Protein AF-X0ZCV3-F1 (afdb_monomer)

Mean predicted aligned error: 3.83 Å

InterPro domains:
  IPR005322 Peptidase C69 [PF03577] (9-162)
  IPR005322 Peptidase C69 [PTHR12994] (32-162)

Sequence (163 aa):
MFRRSAPSQNFSPDFQRGVKGAKPYPLWIKPDKKLSLQDVMAIMRDHYEGTEFDMTKGLDAGPFRSPNRWRNLTWEVEGVKYSWERPISTQQTAFSFISQSRSWLPNAIGGVYWYGWDDTYTTCYVPLYCCINDLPKSFTVGDLQKFSWDSAWWVFNFVANIA

Solvent-accessible surface area (backbone atoms only — not comparable to full-atom values): 9991 Å² total; per-residue (Å²): 104,65,55,79,45,21,57,92,70,66,72,72,65,42,41,87,70,64,43,89,88,49,65,76,80,71,97,73,82,76,51,78,55,90,78,53,72,66,54,54,56,51,49,46,35,30,38,48,73,94,49,98,70,21,29,48,48,65,79,82,9,48,98,80,35,41,57,70,78,67,89,75,56,56,51,74,58,97,90,45,79,48,66,68,82,85,52,70,30,42,85,83,33,72,56,48,73,47,83,42,77,39,84,93,44,60,78,73,69,17,33,32,36,32,39,21,40,23,28,49,68,72,39,65,70,43,79,43,54,71,66,60,94,71,75,61,69,33,78,76,42,81,50,98,91,48,89,44,88,67,9,46,53,45,50,40,45,54,54,53,74,76,106

Organism: NCBI:txid412755

Nearest PDB structures (foldseek):
  5img-assembly1_C  TM=8.797E-01  e=1.462E-03  Companilactobacillus farciminis KCTC 3681 = DSM 20184

Radius of gyration: 19.12 Å; Cα contacts (8 Å, |Δi|>4): 217; chains: 1; bounding box: 48×33×60 Å

pLDDT: mean 94.32, std 3.38, range [78.62, 98.19]

Secondary structure (DSSP, 8-state):
-HHHH-GGG---GGGTTT-TTPPPPPS----SSPPPHHHHHHHHT-S-TTSTT-TTSSGGGTTTT-----S--EEEETTEEEE----SS-TT--EEEEEEE-TTS-HHHHEEEEEEES-TTT---EEEETT-SS--GGGT---TTS--TT-HHHHHHHHHHH-

Structure (mmCIF, N/CA/C/O backbone):
data_AF-X0ZCV3-F1
#
_entry.id   AF-X0ZCV3-F1
#
loop_
_atom_site.group_PDB
_atom_site.id
_atom_site.type_symbol
_atom_site.label_atom_id
_atom_site.label_alt_id
_atom_site.label_comp_id
_atom_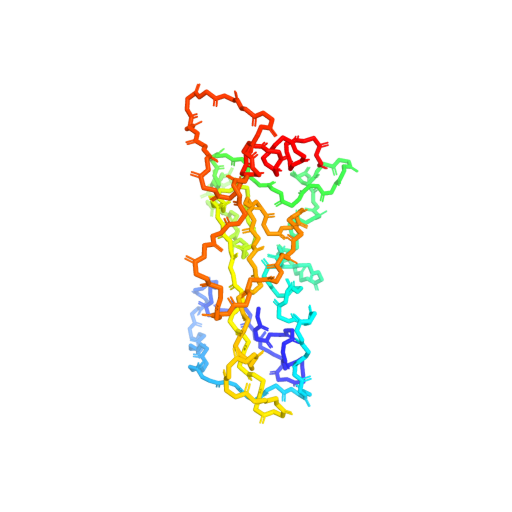site.label_asym_id
_atom_site.label_entity_id
_atom_site.label_seq_id
_atom_site.pdbx_PDB_ins_code
_atom_site.Cartn_x
_atom_site.Cartn_y
_atom_site.Cartn_z
_atom_site.occupancy
_atom_site.B_iso_or_equiv
_atom_site.auth_seq_id
_atom_site.auth_comp_id
_atom_site.auth_asym_id
_atom_site.auth_atom_id
_atom_site.pdbx_PDB_model_num
ATOM 1 N N . MET A 1 1 ? -9.614 -1.416 4.296 1.00 91.06 1 MET A N 1
ATOM 2 C CA . MET A 1 1 ? -10.008 -2.138 3.054 1.00 91.06 1 MET A CA 1
ATOM 3 C C . MET A 1 1 ? -11.522 -2.187 2.837 1.00 91.06 1 MET A C 1
ATOM 5 O O . MET A 1 1 ? -12.007 -1.452 1.990 1.00 91.06 1 MET A O 1
ATOM 9 N N . PHE A 1 2 ? -12.291 -2.977 3.599 1.00 94.69 2 PHE A N 1
ATOM 10 C CA . PHE A 1 2 ? -13.717 -3.220 3.302 1.00 94.69 2 PHE A CA 1
ATOM 11 C C . PHE A 1 2 ? -14.581 -1.959 3.255 1.00 94.69 2 PHE A C 1
ATOM 13 O O . PHE A 1 2 ? -15.284 -1.752 2.273 1.00 94.69 2 PHE A O 1
ATOM 20 N N . ARG A 1 3 ? -14.461 -1.067 4.248 1.00 92.88 3 ARG A N 1
ATOM 21 C CA . ARG A 1 3 ? -15.178 0.222 4.263 1.00 92.88 3 ARG A CA 1
ATOM 22 C C . ARG A 1 3 ? -14.883 1.103 3.044 1.00 92.88 3 ARG A C 1
ATOM 24 O O . ARG A 1 3 ? -15.747 1.868 2.644 1.00 92.88 3 ARG A O 1
ATOM 31 N N . ARG A 1 4 ? -13.688 0.999 2.449 1.00 93.94 4 ARG A N 1
ATOM 32 C CA . ARG A 1 4 ? -13.311 1.760 1.242 1.00 93.94 4 ARG A CA 1
ATOM 33 C C . ARG A 1 4 ? -13.840 1.119 -0.036 1.00 93.94 4 ARG A C 1
ATOM 35 O O . ARG A 1 4 ? -14.161 1.826 -0.982 1.00 93.94 4 ARG A O 1
ATOM 42 N N . SER A 1 5 ? -13.929 -0.208 -0.065 1.00 96.69 5 SER A N 1
ATOM 43 C CA . SER A 1 5 ? -14.426 -0.956 -1.223 1.00 96.69 5 SER A CA 1
ATOM 44 C C . SER A 1 5 ? -15.956 -1.037 -1.273 1.00 96.69 5 SER A C 1
ATOM 46 O O . SER A 1 5 ? -16.528 -1.030 -2.360 1.00 96.69 5 SER A O 1
ATOM 48 N N . ALA A 1 6 ? -16.617 -1.105 -0.117 1.00 97.44 6 ALA A N 1
ATOM 49 C CA . ALA A 1 6 ? -18.070 -1.163 0.016 1.00 97.44 6 ALA A CA 1
ATOM 50 C C . ALA A 1 6 ? -18.585 -0.260 1.158 1.00 97.44 6 ALA A C 1
ATOM 52 O O . ALA A 1 6 ? -19.020 -0.771 2.198 1.00 97.44 6 ALA A O 1
ATOM 53 N N . PRO A 1 7 ? -18.520 1.078 1.005 1.00 95.06 7 PRO A N 1
ATOM 54 C CA . PRO A 1 7 ? -19.053 2.016 1.993 1.00 95.06 7 PRO A CA 1
ATOM 55 C C . PRO A 1 7 ? -20.514 1.750 2.381 1.00 95.06 7 PRO A C 1
ATOM 57 O O . PRO A 1 7 ? -20.861 1.888 3.552 1.00 95.06 7 PRO A O 1
ATOM 60 N N . SER A 1 8 ? -21.356 1.314 1.436 1.00 96.94 8 SER A N 1
ATOM 61 C CA . SER A 1 8 ? -22.786 1.059 1.660 1.00 96.94 8 SER A CA 1
ATOM 62 C C . SER A 1 8 ? -23.070 -0.015 2.718 1.00 96.94 8 SER A C 1
ATOM 64 O O . SER A 1 8 ? -24.134 -0.011 3.336 1.00 96.94 8 SER A O 1
ATOM 66 N N . GLN A 1 9 ? -22.112 -0.916 2.960 1.00 95.81 9 GLN A N 1
ATOM 67 C CA . GLN A 1 9 ? -22.262 -2.038 3.889 1.00 95.81 9 GLN A CA 1
ATOM 68 C C . GLN A 1 9 ? -21.960 -1.667 5.349 1.00 95.81 9 GLN A C 1
ATOM 70 O O . GLN A 1 9 ? -22.211 -2.483 6.230 1.00 95.81 9 GLN A O 1
ATOM 75 N N . ASN A 1 10 ? -21.454 -0.455 5.625 1.00 93.56 10 ASN A N 1
ATOM 76 C CA . ASN A 1 10 ? -21.281 0.095 6.981 1.00 93.56 10 ASN A CA 1
ATOM 77 C C . ASN A 1 10 ? -20.598 -0.861 7.984 1.00 93.56 10 ASN A C 1
ATOM 79 O O . ASN A 1 10 ? -21.053 -1.060 9.108 1.00 93.56 10 ASN A O 1
ATOM 83 N N . PHE A 1 11 ? -19.482 -1.456 7.566 1.00 93.69 11 PHE A N 1
ATOM 84 C CA . PHE A 1 11 ? -18.674 -2.361 8.385 1.00 93.69 11 PHE A CA 1
ATOM 85 C C . PHE A 1 11 ? -18.197 -1.715 9.702 1.00 93.69 11 PHE A C 1
ATOM 87 O O . PHE A 1 11 ? -17.466 -0.721 9.674 1.00 93.69 11 PHE A O 1
ATOM 94 N N . SER A 1 12 ? -18.578 -2.312 10.839 1.00 93.62 12 SER A N 1
ATOM 95 C CA . SER A 1 12 ? -18.184 -1.869 12.187 1.00 93.62 12 SER A CA 1
ATOM 96 C C . SER A 1 12 ? -16.765 -2.331 12.564 1.00 93.62 12 SER A C 1
ATOM 98 O O . SER A 1 12 ? -16.435 -3.489 12.300 1.00 93.62 12 SER A O 1
ATOM 100 N N . PRO A 1 13 ? -15.945 -1.492 13.235 1.00 92.75 13 PRO A N 1
ATOM 101 C CA . PRO A 1 13 ? -14.627 -1.878 13.751 1.00 92.75 13 PRO A CA 1
ATOM 102 C C . PRO A 1 13 ? -14.670 -2.829 14.963 1.00 92.75 13 PRO A C 1
ATOM 104 O O . PRO A 1 13 ? -13.627 -3.357 15.349 1.00 92.75 13 PRO A O 1
ATOM 107 N N . ASP A 1 14 ? -15.846 -3.070 15.547 1.00 94.38 14 ASP A N 1
ATOM 108 C CA . ASP A 1 14 ? -16.040 -3.776 16.824 1.00 94.38 14 ASP A CA 1
ATOM 109 C C . ASP A 1 14 ? -15.319 -5.123 16.925 1.00 94.38 14 ASP A C 1
ATOM 111 O O . ASP A 1 14 ? -14.773 -5.463 17.976 1.00 94.38 14 ASP A O 1
ATOM 115 N N . PHE A 1 15 ? -15.289 -5.889 15.832 1.00 92.38 15 PHE A N 1
ATOM 116 C CA . PHE A 1 15 ? -14.628 -7.191 15.819 1.00 92.38 15 PHE A CA 1
ATOM 117 C C . PHE A 1 15 ? -13.118 -7.078 16.048 1.00 92.38 15 PHE A C 1
ATOM 119 O O . PHE A 1 15 ? -12.570 -7.785 16.889 1.00 92.38 15 PHE A O 1
ATOM 126 N N . GLN A 1 16 ? -12.457 -6.151 15.348 1.00 87.12 16 GLN A N 1
ATOM 127 C CA . GLN A 1 16 ? -11.022 -5.891 15.514 1.00 87.12 16 GLN A CA 1
ATOM 128 C C . GLN A 1 16 ? -10.714 -5.319 16.904 1.00 87.12 16 GLN A C 1
ATOM 130 O O . GLN A 1 16 ? -9.661 -5.590 17.471 1.00 87.12 16 GLN A O 1
ATOM 135 N N . ARG A 1 17 ? -11.659 -4.562 17.470 1.00 88.62 17 ARG A N 1
ATOM 136 C CA . ARG A 1 17 ? -11.574 -3.982 18.816 1.00 88.62 17 ARG A CA 1
ATOM 137 C C . ARG A 1 17 ? -11.856 -4.991 19.935 1.00 88.62 17 ARG A C 1
ATOM 139 O O . ARG A 1 17 ? -11.786 -4.626 21.104 1.00 88.62 17 ARG A O 1
ATOM 146 N N . GLY A 1 18 ? -12.195 -6.239 19.604 1.00 89.75 18 GLY A N 1
ATOM 147 C CA . GLY A 1 18 ? -12.497 -7.275 20.591 1.00 89.75 18 GLY A CA 1
ATOM 148 C C . GLY A 1 18 ? -13.774 -7.011 21.395 1.00 89.75 18 GLY A C 1
ATOM 149 O O . GLY A 1 18 ? -13.903 -7.495 22.519 1.00 89.75 18 GLY A O 1
ATOM 150 N N . VAL A 1 19 ? -14.724 -6.242 20.851 1.00 94.38 19 VAL A N 1
ATOM 151 C CA . VAL A 1 19 ? -15.997 -5.954 21.525 1.00 94.38 19 VAL A CA 1
ATOM 152 C C . VAL A 1 19 ? -16.779 -7.255 21.717 1.00 94.38 19 VAL A C 1
ATOM 154 O O . VAL A 1 19 ? -16.976 -8.043 20.787 1.00 94.38 19 VAL A O 1
ATOM 157 N N . LYS A 1 20 ? -17.247 -7.493 22.947 1.00 95.19 20 LYS A N 1
ATOM 158 C CA . LYS A 1 20 ? -17.969 -8.719 23.302 1.00 95.19 20 LYS A CA 1
ATOM 159 C C . LYS A 1 20 ? -19.228 -8.874 22.442 1.00 95.19 20 LYS A C 1
ATOM 161 O O . LYS A 1 20 ? -20.102 -8.016 22.454 1.00 95.19 20 LYS A O 1
ATOM 166 N N . GLY A 1 21 ? -19.336 -10.005 21.744 1.00 95.38 21 GLY A N 1
ATOM 167 C CA . GLY A 1 21 ? -20.475 -10.320 20.874 1.00 95.38 21 GLY A CA 1
ATOM 168 C C . GLY A 1 21 ? -20.362 -9.781 19.443 1.00 95.38 21 GLY A C 1
ATOM 169 O O . GLY A 1 21 ? -21.266 -10.023 18.643 1.00 95.38 21 GLY A O 1
ATOM 170 N N . ALA A 1 22 ? -19.265 -9.100 19.094 1.00 96.25 22 ALA A N 1
ATOM 171 C CA . ALA A 1 22 ? -19.010 -8.673 17.725 1.00 96.25 22 ALA A CA 1
ATOM 172 C C . ALA A 1 22 ? -18.857 -9.877 16.783 1.00 96.25 22 ALA A C 1
ATOM 174 O O . ALA A 1 22 ? -18.221 -10.881 17.111 1.00 96.25 22 ALA A O 1
ATOM 175 N N . LYS A 1 23 ? -19.442 -9.769 15.588 1.00 94.69 23 LYS A N 1
ATOM 176 C CA . LYS A 1 23 ? -19.337 -10.805 14.555 1.00 94.69 23 LYS A CA 1
ATOM 177 C C . LYS A 1 23 ? -18.045 -10.625 13.756 1.00 94.69 23 LYS A C 1
ATOM 179 O O . LYS A 1 23 ? -17.707 -9.485 13.445 1.00 94.69 23 LYS A O 1
ATOM 184 N N . PRO A 1 24 ? -17.360 -11.717 13.372 1.00 93.88 24 PRO A N 1
ATOM 185 C CA . PRO A 1 24 ? -16.203 -11.636 12.492 1.00 93.88 24 PRO A CA 1
ATOM 186 C C . PRO A 1 24 ? -16.558 -10.985 11.161 1.00 93.88 24 PRO A C 1
ATOM 188 O O . PRO A 1 24 ? -17.679 -11.119 10.661 1.00 93.88 24 PRO A O 1
ATOM 191 N N . TYR A 1 25 ? -15.574 -10.310 10.570 1.00 93.81 25 TYR A N 1
ATOM 192 C CA . TYR A 1 25 ? -15.697 -9.846 9.197 1.00 93.81 25 TYR A CA 1
ATOM 193 C C . TYR A 1 25 ? -15.919 -11.029 8.247 1.00 93.81 25 TYR A C 1
ATOM 195 O O . TYR A 1 25 ? -15.343 -12.102 8.453 1.00 93.81 25 TYR A O 1
ATOM 203 N N . PRO A 1 26 ? -16.735 -10.854 7.193 1.00 94.94 26 PRO A N 1
ATOM 204 C CA . PRO A 1 26 ? -16.869 -11.879 6.173 1.00 94.94 26 PRO A CA 1
ATOM 205 C C . PRO A 1 26 ? -15.534 -12.068 5.450 1.00 94.94 26 PRO A C 1
ATOM 207 O O . PRO A 1 26 ? -14.770 -11.121 5.271 1.00 94.94 26 PRO A O 1
ATOM 210 N N . LEU A 1 27 ? -15.271 -13.286 4.981 1.00 94.56 27 LEU A N 1
ATOM 211 C CA . LEU A 1 27 ? -14.067 -13.563 4.196 1.00 94.56 27 LEU A CA 1
ATOM 212 C C . LEU A 1 27 ? -14.053 -12.774 2.874 1.00 94.56 27 LEU A C 1
ATOM 214 O O . LEU A 1 27 ? -13.005 -12.313 2.432 1.00 94.56 27 LEU A O 1
ATOM 218 N N . TRP A 1 28 ? -15.229 -12.594 2.268 1.00 96.25 28 TRP A N 1
ATOM 219 C CA . TRP A 1 28 ? -15.406 -11.922 0.985 1.00 96.25 28 TRP A CA 1
ATOM 220 C C . TRP A 1 28 ? -16.483 -10.852 1.076 1.00 96.25 28 TRP A C 1
ATOM 222 O O . TRP A 1 28 ? -17.496 -11.027 1.754 1.00 96.25 28 TRP A O 1
ATOM 232 N N . ILE A 1 29 ? -16.294 -9.777 0.319 1.00 96.75 29 ILE A N 1
ATOM 233 C CA . ILE A 1 29 ? -17.299 -8.735 0.127 1.00 96.75 29 ILE A CA 1
ATOM 234 C C . ILE A 1 29 ? -17.465 -8.455 -1.360 1.00 96.75 29 ILE A C 1
ATOM 236 O O . ILE A 1 29 ? -16.542 -8.651 -2.152 1.00 96.75 29 ILE A O 1
ATOM 240 N N . LYS A 1 30 ? -18.634 -7.938 -1.734 1.00 97.56 30 LYS A N 1
ATOM 241 C CA . LYS A 1 30 ? -18.837 -7.324 -3.044 1.00 97.56 30 LYS A CA 1
ATOM 242 C C . LYS A 1 30 ? -18.603 -5.814 -2.921 1.00 97.56 30 LYS A C 1
ATOM 244 O O . LYS A 1 30 ? -19.325 -5.186 -2.153 1.00 97.56 30 LYS A O 1
ATOM 249 N N . PRO A 1 31 ? -17.629 -5.230 -3.638 1.00 97.94 31 PRO A N 1
ATOM 250 C CA . PRO A 1 31 ? -17.476 -3.781 -3.705 1.00 97.94 31 PRO A CA 1
ATOM 251 C C . PRO A 1 31 ? -18.723 -3.102 -4.282 1.00 97.94 31 PRO A C 1
ATOM 253 O O . PRO A 1 31 ? -19.375 -3.663 -5.166 1.00 97.94 31 PRO A O 1
ATOM 256 N N . ASP A 1 32 ? -19.011 -1.878 -3.840 1.00 98.12 32 ASP A N 1
ATOM 257 C CA . ASP A 1 32 ? -20.162 -1.102 -4.336 1.00 98.12 32 ASP A CA 1
ATOM 258 C C . ASP A 1 32 ? -19.997 -0.732 -5.817 1.00 98.12 32 ASP A C 1
ATOM 260 O O . ASP A 1 32 ? -20.962 -0.643 -6.575 1.00 98.12 32 ASP A O 1
ATOM 264 N N . LYS A 1 33 ? -18.744 -0.548 -6.242 1.00 97.69 33 LYS A N 1
ATOM 265 C CA . LYS A 1 33 ? -18.344 -0.275 -7.623 1.00 97.69 33 LYS A CA 1
ATOM 266 C C . LYS A 1 33 ? -17.097 -1.074 -7.983 1.00 97.69 33 LYS A C 1
ATOM 268 O O . LYS A 1 33 ? -16.343 -1.498 -7.109 1.00 97.69 33 LYS A O 1
ATOM 273 N N . LYS A 1 34 ? -16.851 -1.249 -9.284 1.00 97.38 34 LYS A N 1
ATOM 274 C CA . LYS A 1 34 ? -15.581 -1.814 -9.764 1.00 97.38 34 LYS A CA 1
ATOM 275 C C . LYS A 1 34 ? -14.420 -0.967 -9.235 1.00 97.38 34 LYS A C 1
ATOM 277 O O . LYS A 1 34 ? -14.475 0.258 -9.318 1.00 97.38 34 LYS A O 1
ATOM 282 N N . LEU A 1 35 ? -13.395 -1.631 -8.709 1.00 97.31 35 LEU A N 1
ATOM 283 C CA . LEU A 1 35 ? -12.190 -0.974 -8.215 1.00 97.31 35 LEU A CA 1
ATOM 284 C C . LEU A 1 35 ? -11.238 -0.717 -9.382 1.00 97.31 35 LEU A C 1
ATOM 286 O O . LEU A 1 35 ? -10.941 -1.621 -10.166 1.00 97.31 35 LEU A O 1
ATOM 290 N N . SER A 1 36 ? -10.772 0.520 -9.494 1.00 97.31 36 SER A N 1
ATOM 291 C CA . SER A 1 36 ? -9.659 0.881 -10.364 1.00 97.31 36 SER A CA 1
ATOM 292 C C . SER A 1 36 ? -8.327 0.455 -9.743 1.00 97.31 36 SER A C 1
ATOM 294 O O . SER A 1 36 ? -8.239 0.133 -8.556 1.00 97.31 36 SER A O 1
ATOM 296 N N . LEU A 1 37 ? -7.258 0.494 -10.538 1.00 97.19 37 LEU A N 1
ATOM 297 C CA . LEU A 1 37 ? -5.902 0.296 -10.029 1.00 97.19 37 LEU A CA 1
ATOM 298 C C . LEU A 1 37 ? -5.560 1.329 -8.943 1.00 97.19 37 LEU A C 1
ATOM 300 O O . LEU A 1 37 ? -4.976 0.984 -7.920 1.00 97.19 37 LEU A O 1
ATOM 304 N N . GLN A 1 38 ? -5.966 2.581 -9.152 1.00 97.00 38 GLN A N 1
ATOM 305 C CA . GLN A 1 38 ? -5.744 3.687 -8.228 1.00 97.00 38 GLN A CA 1
ATOM 306 C C . GLN A 1 38 ? -6.477 3.469 -6.902 1.00 97.00 38 GLN A C 1
ATOM 308 O O . GLN A 1 38 ? -5.924 3.787 -5.854 1.00 97.00 38 GLN A O 1
ATOM 313 N N . ASP A 1 39 ? -7.673 2.872 -6.923 1.00 97.31 39 ASP A N 1
ATOM 314 C CA . ASP A 1 39 ? -8.387 2.510 -5.693 1.00 97.31 39 ASP A CA 1
ATOM 315 C C . ASP A 1 39 ? -7.595 1.474 -4.881 1.00 97.31 39 ASP A C 1
ATOM 317 O O . ASP A 1 39 ? -7.462 1.615 -3.666 1.00 97.31 39 ASP A O 1
ATOM 321 N N . VAL A 1 40 ? -7.022 0.458 -5.540 1.00 97.19 40 VAL A N 1
ATOM 322 C CA . VAL A 1 40 ? -6.183 -0.557 -4.875 1.00 97.19 40 VAL A 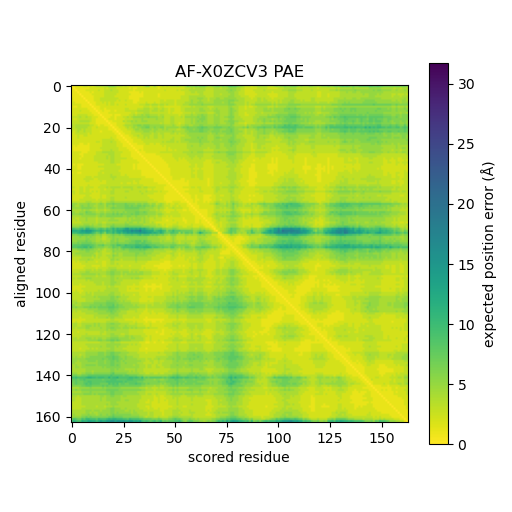CA 1
ATOM 323 C C . VAL A 1 40 ? -4.900 0.073 -4.330 1.00 97.19 40 VAL A C 1
ATOM 325 O O . VAL A 1 40 ? -4.553 -0.158 -3.174 1.00 97.19 40 VAL A O 1
ATOM 328 N N . MET A 1 41 ? -4.233 0.926 -5.115 1.00 97.56 41 MET A N 1
ATOM 329 C CA . MET A 1 41 ? -3.061 1.682 -4.658 1.00 97.56 41 MET A CA 1
ATOM 330 C C . MET A 1 41 ? -3.385 2.552 -3.443 1.00 97.56 41 MET A C 1
ATOM 332 O O . MET A 1 41 ? -2.612 2.563 -2.493 1.00 97.56 41 MET A O 1
ATOM 336 N N . ALA A 1 42 ? -4.524 3.248 -3.441 1.00 96.19 42 ALA A N 1
ATOM 337 C CA . ALA A 1 42 ? -4.949 4.088 -2.327 1.00 96.19 42 ALA A CA 1
ATOM 338 C C . ALA A 1 42 ? -5.286 3.269 -1.074 1.00 96.19 42 ALA A C 1
ATOM 340 O O . ALA A 1 42 ? -5.012 3.713 0.034 1.00 96.19 42 ALA A O 1
ATOM 341 N N . ILE A 1 43 ? -5.843 2.065 -1.232 1.00 96.19 43 ILE A N 1
ATOM 342 C CA . ILE A 1 43 ? -6.072 1.146 -0.112 1.00 96.19 43 ILE A CA 1
ATOM 343 C C . ILE A 1 43 ? -4.748 0.713 0.530 1.00 96.19 43 ILE A C 1
ATOM 345 O O . ILE A 1 43 ? -4.672 0.635 1.752 1.00 96.19 43 ILE A O 1
ATOM 349 N N . MET A 1 44 ? -3.708 0.453 -0.266 1.00 96.44 44 MET A N 1
ATOM 350 C CA . MET A 1 44 ? -2.387 0.097 0.267 1.00 96.44 44 MET A CA 1
ATOM 351 C C . MET A 1 44 ? -1.730 1.242 1.053 1.00 96.44 44 MET A C 1
ATOM 353 O O . MET A 1 44 ? -0.859 0.981 1.869 1.00 96.44 44 MET A O 1
ATOM 357 N N . ARG A 1 45 ? -2.163 2.491 0.837 1.00 95.56 45 ARG A N 1
ATOM 358 C CA . ARG A 1 45 ? -1.647 3.705 1.498 1.00 95.56 45 ARG A CA 1
ATOM 359 C C . ARG A 1 45 ? -2.363 4.078 2.793 1.00 95.56 45 ARG A C 1
ATOM 361 O O . ARG A 1 45 ? -2.079 5.128 3.350 1.00 95.56 45 ARG A O 1
ATOM 368 N N . ASP A 1 46 ? -3.326 3.274 3.222 1.00 95.94 46 ASP A N 1
ATOM 369 C CA . ASP A 1 46 ? -4.286 3.665 4.250 1.00 95.94 46 ASP A CA 1
ATOM 370 C C . ASP A 1 46 ? -3.700 3.609 5.671 1.00 95.94 46 ASP A C 1
ATOM 372 O O . ASP A 1 46 ? -3.083 2.611 6.076 1.00 95.94 46 ASP A O 1
ATOM 376 N N . HIS A 1 47 ? -3.989 4.659 6.438 1.00 96.19 47 HIS A N 1
ATOM 377 C CA . HIS A 1 47 ? -3.753 4.791 7.875 1.00 96.19 47 HIS A CA 1
ATOM 378 C C . HIS A 1 47 ? -5.050 5.110 8.628 1.00 96.19 47 HIS A C 1
ATOM 380 O O . HIS A 1 47 ? -5.067 5.914 9.566 1.00 96.19 47 HIS A O 1
ATOM 386 N N . TYR A 1 48 ? -6.150 4.479 8.208 1.00 95.12 48 TYR A N 1
ATOM 387 C CA . TYR A 1 48 ? -7.484 4.664 8.773 1.00 95.12 48 TYR A CA 1
ATOM 388 C C . TYR A 1 48 ? -8.068 6.075 8.589 1.00 95.12 48 TYR A C 1
ATOM 390 O O . TYR A 1 48 ? -8.930 6.493 9.375 1.00 95.12 48 TYR A O 1
ATOM 398 N N . GLU A 1 49 ? -7.642 6.811 7.558 1.00 94.62 49 GLU A N 1
ATOM 399 C CA . GLU A 1 49 ? -8.095 8.177 7.299 1.00 94.62 49 GLU A CA 1
ATOM 400 C C . GLU A 1 49 ? -9.627 8.263 7.211 1.00 94.62 49 GLU A C 1
ATOM 402 O O . GLU A 1 49 ? -10.300 7.441 6.581 1.00 94.62 49 GLU A O 1
ATOM 407 N N . GLY A 1 50 ? -10.202 9.281 7.857 1.00 91.69 50 GLY A N 1
ATOM 408 C CA . GLY A 1 50 ? -11.657 9.478 7.894 1.00 91.69 50 GLY A CA 1
ATOM 409 C C . GLY A 1 50 ? -12.408 8.570 8.877 1.00 91.69 50 GLY A C 1
ATOM 410 O O . GLY A 1 50 ? -13.640 8.552 8.865 1.00 91.69 50 GLY A O 1
ATOM 411 N N . THR A 1 51 ? -11.702 7.842 9.743 1.00 92.62 51 THR A N 1
ATOM 412 C CA . THR A 1 51 ? -12.294 7.086 10.858 1.00 92.62 51 THR A CA 1
ATOM 413 C C . THR A 1 51 ? -11.909 7.688 12.214 1.00 92.62 51 THR A C 1
ATOM 415 O O . THR A 1 51 ? -11.160 8.660 12.286 1.00 92.62 51 THR A O 1
ATOM 418 N N . GLU A 1 52 ? -12.420 7.118 13.305 1.00 92.00 52 GLU A N 1
ATOM 419 C CA . GLU A 1 52 ? -11.981 7.455 14.668 1.00 92.00 52 GLU A CA 1
ATOM 420 C C . GLU A 1 52 ? -10.535 7.012 14.967 1.00 92.00 52 GLU A C 1
ATOM 422 O O . GLU A 1 52 ? -9.918 7.527 15.893 1.00 92.00 52 GLU A O 1
ATOM 427 N N . PHE A 1 53 ? -9.980 6.102 14.158 1.00 92.31 53 PHE A N 1
ATOM 428 C CA . PHE A 1 53 ? -8.616 5.572 14.285 1.00 92.31 53 PHE A CA 1
ATOM 429 C C . PHE A 1 53 ? -7.613 6.282 13.370 1.00 92.31 53 PHE A C 1
ATOM 431 O O . PHE A 1 53 ? -6.484 5.825 13.220 1.00 92.31 53 PHE A O 1
ATOM 438 N N . ASP A 1 54 ? -8.040 7.366 12.722 1.00 94.88 54 ASP A N 1
ATOM 439 C CA . ASP A 1 54 ? -7.258 8.127 11.754 1.00 94.88 54 ASP A CA 1
ATOM 440 C C . ASP A 1 54 ? -5.926 8.595 12.351 1.00 94.88 54 ASP A C 1
ATOM 442 O O . ASP A 1 54 ? -5.873 9.491 13.199 1.00 94.88 54 ASP A O 1
ATOM 446 N N . MET A 1 55 ? -4.836 7.992 11.880 1.00 94.69 55 MET A N 1
ATOM 447 C CA . MET A 1 55 ? -3.507 8.225 12.440 1.00 94.69 55 MET A CA 1
ATOM 448 C C . MET A 1 55 ? -2.914 9.570 12.011 1.00 94.69 55 MET A C 1
ATOM 450 O O . MET A 1 55 ? -1.917 10.009 12.575 1.00 94.69 55 MET A O 1
ATOM 454 N N . THR A 1 56 ? -3.541 10.284 11.078 1.00 94.75 56 THR A N 1
ATOM 455 C CA . THR A 1 56 ? -3.127 11.647 10.707 1.00 94.75 56 THR A CA 1
ATOM 456 C C . THR A 1 56 ? -3.636 12.703 11.699 1.00 94.75 56 THR A C 1
ATOM 458 O O . THR A 1 56 ? -3.356 13.896 11.554 1.00 94.75 56 THR A O 1
ATOM 461 N N . LYS A 1 57 ? -4.396 12.289 12.723 1.00 94.44 57 LYS A N 1
ATOM 462 C CA . LYS A 1 57 ? -5.002 13.162 13.735 1.00 94.44 57 LYS A CA 1
ATOM 463 C C . LYS A 1 57 ? -4.472 12.878 15.140 1.00 94.44 57 LYS A C 1
ATOM 465 O O . LYS A 1 57 ? -3.890 11.834 15.425 1.00 94.44 57 LYS A O 1
ATOM 470 N N . GLY A 1 58 ? -4.750 13.821 16.040 1.00 90.06 58 GLY A N 1
ATOM 471 C CA . GLY A 1 58 ? -4.402 13.729 17.455 1.00 90.06 58 GLY A CA 1
ATOM 472 C C . GLY A 1 58 ? -3.010 14.265 17.774 1.00 90.06 58 GLY A C 1
ATOM 473 O O . GLY A 1 58 ? -2.292 14.744 16.898 1.00 90.06 58 GLY A O 1
ATOM 474 N N . LEU A 1 59 ? -2.653 14.198 19.058 1.00 88.62 59 LEU A N 1
ATOM 475 C CA . LEU A 1 59 ? -1.402 14.750 19.581 1.00 88.62 59 LEU A CA 1
ATOM 476 C C . LEU A 1 59 ? -0.170 14.099 18.932 1.00 88.62 59 LEU A C 1
ATOM 478 O O . LEU A 1 59 ? 0.732 14.8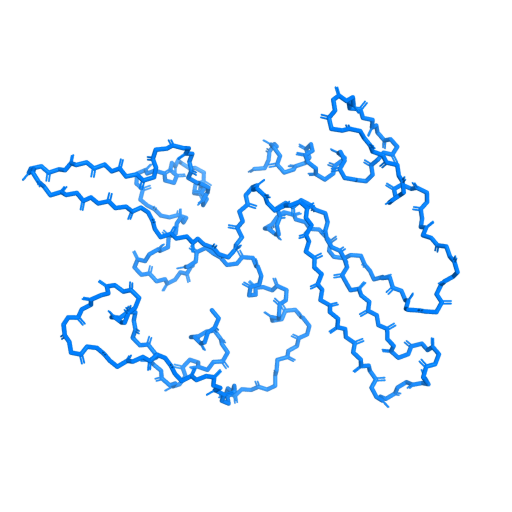07 18.493 1.00 88.62 59 LEU A O 1
ATOM 482 N N . ASP A 1 60 ? -0.181 12.771 18.798 1.00 88.31 60 ASP A N 1
ATOM 483 C CA . ASP A 1 60 ? 0.933 11.994 18.233 1.00 88.31 60 ASP A CA 1
ATOM 484 C C . ASP A 1 60 ? 1.149 12.219 16.731 1.00 88.31 60 ASP A C 1
ATOM 486 O O . ASP A 1 60 ? 2.243 11.973 16.232 1.00 88.31 60 ASP A O 1
ATOM 490 N N . ALA A 1 61 ? 0.142 12.704 15.997 1.00 91.94 61 ALA A N 1
ATOM 491 C CA . ALA A 1 61 ? 0.329 13.067 14.593 1.00 91.94 61 ALA A CA 1
ATOM 492 C C . ALA A 1 61 ? 1.131 14.374 14.436 1.00 91.94 61 ALA A C 1
ATOM 494 O O . ALA A 1 61 ? 1.669 14.663 13.363 1.00 91.94 61 ALA A O 1
ATOM 495 N N . GLY A 1 62 ? 1.227 15.167 15.508 1.00 91.62 62 GLY A N 1
ATOM 496 C CA . GLY A 1 62 ? 1.974 16.415 15.534 1.00 91.62 62 GLY A CA 1
ATOM 497 C C . GLY A 1 62 ? 1.451 17.475 14.550 1.00 91.62 62 GLY A C 1
ATOM 498 O O . GLY A 1 62 ? 0.399 17.316 13.923 1.00 91.62 62 GLY A O 1
ATOM 499 N N . PRO A 1 63 ? 2.189 18.586 14.382 1.00 92.62 63 PRO A N 1
ATOM 500 C CA . PRO A 1 63 ? 1.775 19.691 13.514 1.00 92.62 63 PRO A CA 1
ATOM 501 C C . PRO A 1 63 ? 1.719 19.313 12.025 1.00 92.62 63 PRO A C 1
ATOM 503 O O . PRO A 1 63 ? 0.992 19.943 11.260 1.00 92.62 63 PRO A O 1
ATOM 506 N N . PHE A 1 64 ? 2.452 18.272 11.620 1.00 91.25 64 PHE A N 1
ATOM 507 C CA . PHE A 1 64 ? 2.547 17.818 10.229 1.00 91.25 64 PHE A CA 1
ATOM 508 C C . PHE A 1 64 ? 1.589 16.675 9.887 1.00 91.25 64 PHE A C 1
ATOM 510 O O . PHE A 1 64 ? 1.599 16.201 8.756 1.00 91.25 64 PHE A O 1
ATOM 517 N N . ARG A 1 65 ? 0.735 16.254 10.833 1.00 93.06 65 ARG A N 1
ATOM 518 C CA . ARG A 1 65 ? -0.245 15.173 10.633 1.00 93.06 65 ARG A CA 1
ATOM 519 C C . ARG A 1 65 ? 0.398 13.850 10.206 1.00 93.06 65 ARG A C 1
ATOM 521 O O . ARG A 1 65 ? -0.153 13.126 9.378 1.00 93.06 65 ARG A O 1
ATOM 528 N N . SER A 1 66 ? 1.567 13.542 10.765 1.00 92.50 66 SER A N 1
ATOM 529 C CA . SER A 1 66 ? 2.294 12.318 10.440 1.00 92.50 66 SER A CA 1
ATOM 530 C C . SER A 1 66 ? 1.480 11.092 10.873 1.00 92.50 66 SER A C 1
ATOM 532 O O . SER A 1 66 ? 1.105 10.990 12.048 1.00 92.50 66 SER A O 1
A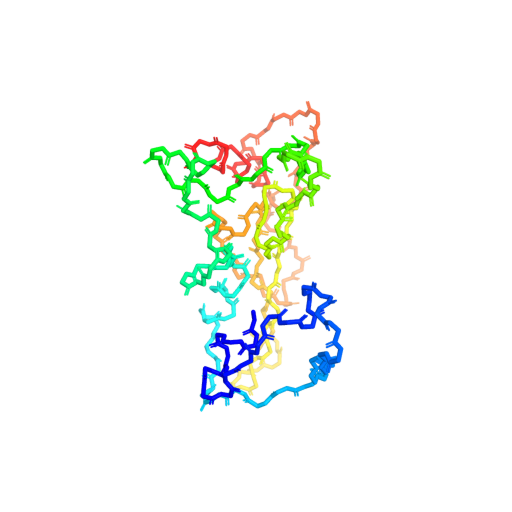TOM 534 N N . PRO A 1 67 ? 1.199 10.143 9.964 1.00 93.50 67 PRO A N 1
ATOM 535 C CA . PRO A 1 67 ? 0.486 8.921 10.315 1.00 93.50 67 PRO A CA 1
ATOM 536 C C . PRO A 1 67 ? 1.381 7.894 11.013 1.00 93.50 67 PRO A C 1
ATOM 538 O O . PRO A 1 67 ? 0.888 6.930 11.594 1.00 93.50 67 PRO A O 1
ATOM 541 N N . ASN A 1 68 ? 2.698 8.079 10.973 1.00 91.44 68 ASN A N 1
ATOM 542 C CA . ASN A 1 68 ? 3.633 7.115 11.522 1.00 91.44 68 ASN A CA 1
ATOM 543 C C . ASN A 1 68 ? 3.581 7.115 13.064 1.00 91.44 68 ASN A C 1
ATOM 545 O O . ASN A 1 68 ? 3.344 8.139 13.713 1.00 91.44 68 ASN A O 1
ATOM 549 N N . ARG A 1 69 ? 3.784 5.941 13.671 1.00 89.31 69 ARG A N 1
ATOM 550 C CA . ARG A 1 69 ? 3.899 5.769 15.129 1.00 89.31 69 ARG A CA 1
ATOM 551 C C . ARG A 1 69 ? 5.184 5.025 15.440 1.00 89.31 69 ARG A C 1
ATOM 553 O O . ARG A 1 69 ? 5.411 3.913 14.960 1.00 89.31 69 ARG A O 1
ATOM 560 N N . TRP A 1 70 ? 6.048 5.678 16.208 1.00 79.12 70 TRP A N 1
ATOM 561 C CA . TRP A 1 70 ? 7.362 5.164 16.562 1.00 79.12 70 TRP A CA 1
ATOM 562 C C . TRP A 1 70 ? 7.211 4.093 17.648 1.00 79.12 70 TRP A C 1
ATOM 564 O O . TRP A 1 70 ? 6.138 3.913 18.223 1.00 79.12 70 TRP A O 1
ATOM 574 N N . ARG A 1 71 ? 8.267 3.304 17.873 1.00 78.62 71 ARG A N 1
ATOM 575 C CA . ARG A 1 71 ? 8.218 2.160 18.799 1.00 78.62 71 ARG A CA 1
ATOM 576 C C . ARG A 1 71 ? 7.757 2.579 20.200 1.00 78.62 71 ARG A C 1
ATOM 578 O O . ARG A 1 71 ? 7.951 3.718 20.608 1.00 78.62 71 ARG A O 1
ATOM 585 N N . ASN A 1 72 ? 7.226 1.592 20.924 1.00 82.81 72 ASN A N 1
ATOM 586 C CA . ASN A 1 72 ? 6.363 1.726 22.105 1.00 82.81 72 ASN A CA 1
ATOM 587 C C . ASN A 1 72 ? 4.932 2.120 21.720 1.00 82.81 72 ASN A C 1
ATOM 589 O O . ASN A 1 72 ? 4.406 3.146 22.127 1.00 82.81 72 ASN A O 1
ATOM 593 N N . LEU A 1 73 ? 4.290 1.239 20.945 1.00 88.44 73 LEU A N 1
ATOM 594 C CA . LEU A 1 73 ? 2.916 1.402 20.455 1.00 88.44 73 LEU A CA 1
ATOM 595 C C . LEU A 1 73 ? 1.845 1.263 21.546 1.00 88.44 73 LEU A C 1
ATOM 597 O O . LEU A 1 73 ? 0.662 1.267 21.225 1.00 88.44 73 LEU A O 1
ATOM 601 N N . THR A 1 74 ? 2.248 1.089 22.803 1.00 91.56 74 THR A N 1
ATOM 602 C CA . THR A 1 74 ? 1.367 0.887 23.952 1.00 91.56 74 THR A CA 1
ATOM 603 C C . THR A 1 74 ? 1.682 1.903 25.033 1.00 91.56 74 THR A C 1
ATOM 605 O O . THR A 1 74 ? 2.855 2.119 25.340 1.00 91.56 74 THR A O 1
ATOM 608 N N . TRP A 1 75 ? 0.652 2.457 25.659 1.00 91.12 75 TRP A N 1
ATOM 609 C CA . TRP A 1 75 ? 0.781 3.385 26.782 1.00 91.12 75 TRP A CA 1
ATOM 610 C C . TRP A 1 75 ? -0.298 3.107 27.829 1.00 91.12 75 TRP A C 1
ATOM 612 O O . TRP A 1 75 ? -1.206 2.308 27.599 1.00 91.12 75 TRP A O 1
ATOM 622 N N . GLU A 1 76 ? -0.194 3.743 28.993 1.00 94.75 76 GLU A N 1
ATOM 623 C CA . GLU A 1 76 ? -1.143 3.577 30.093 1.00 94.75 76 GLU A CA 1
ATOM 624 C C . GLU A 1 76 ? -1.635 4.942 30.571 1.00 94.75 76 GLU A C 1
ATOM 626 O O . GLU A 1 76 ? -0.841 5.865 30.751 1.00 94.75 76 GLU A O 1
ATOM 631 N N . VAL A 1 77 ? -2.948 5.070 30.759 1.00 93.44 77 VAL A N 1
ATOM 632 C CA . VAL A 1 77 ? -3.587 6.256 31.342 1.00 93.44 77 VAL A CA 1
ATOM 633 C C . VAL A 1 77 ? -4.534 5.769 32.425 1.00 93.44 77 VAL A C 1
ATOM 635 O O . VAL A 1 77 ? -5.411 4.957 32.141 1.00 93.44 77 VAL A O 1
ATOM 638 N N . GLU A 1 78 ? -4.335 6.233 33.660 1.00 95.19 78 GLU A N 1
ATOM 639 C CA . GLU A 1 78 ? -5.194 5.896 34.810 1.00 95.19 78 GLU A CA 1
ATOM 640 C C . GLU A 1 78 ? -5.397 4.377 35.008 1.00 95.19 78 GLU A C 1
ATOM 642 O O . GLU A 1 78 ? -6.490 3.906 35.311 1.00 95.19 78 GLU A O 1
ATOM 647 N N . GLY A 1 79 ? -4.340 3.581 34.811 1.00 94.56 79 GLY A N 1
ATOM 648 C CA . GLY A 1 79 ? -4.397 2.121 34.956 1.00 94.56 79 GLY A CA 1
ATOM 649 C C . GLY A 1 79 ? -4.981 1.373 33.752 1.00 94.56 79 GLY A C 1
ATOM 650 O O . GLY A 1 79 ? -5.004 0.141 33.745 1.00 94.56 79 GLY A O 1
ATOM 651 N N . VAL A 1 80 ? -5.440 2.083 32.716 1.00 93.31 80 VAL A N 1
ATOM 652 C CA . VAL A 1 80 ? -5.949 1.485 31.477 1.00 93.31 80 VAL A CA 1
ATOM 653 C C . VAL A 1 80 ? -4.850 1.482 30.423 1.00 93.31 80 VAL A C 1
ATOM 655 O O . VAL A 1 80 ? -4.293 2.527 30.085 1.00 93.31 80 VAL A O 1
ATOM 658 N N . LYS A 1 81 ? -4.547 0.298 29.885 1.00 92.50 81 LYS A N 1
ATOM 659 C CA . LYS A 1 81 ? -3.579 0.128 28.797 1.00 92.50 81 LYS A CA 1
ATOM 660 C C . LYS A 1 81 ? -4.237 0.358 27.445 1.00 92.50 81 LYS A C 1
ATOM 662 O O . LYS A 1 81 ? -5.285 -0.212 27.151 1.00 92.50 81 LYS A O 1
ATOM 667 N N . TYR A 1 82 ? -3.569 1.137 26.611 1.00 89.62 82 TYR A N 1
ATOM 668 C CA . TYR A 1 82 ? -3.973 1.472 25.255 1.00 89.62 82 TYR A CA 1
ATOM 669 C C . TYR A 1 82 ? -2.897 1.042 24.264 1.00 89.62 82 TYR A C 1
ATOM 671 O O . TYR A 1 82 ? -1.737 0.839 24.630 1.00 89.62 82 TYR A O 1
ATOM 679 N N . SER A 1 83 ? -3.287 0.922 22.998 1.00 90.88 83 SER A N 1
ATOM 680 C CA . SER A 1 83 ? -2.369 0.676 21.895 1.00 90.88 83 SER A CA 1
ATOM 681 C C . SER A 1 83 ? -2.814 1.391 20.629 1.00 90.88 83 SER A C 1
ATOM 683 O O . SER A 1 83 ? -4.012 1.572 20.404 1.00 90.88 83 SER A O 1
ATOM 685 N N . TRP A 1 84 ? -1.856 1.735 19.773 1.00 90.38 84 TRP A N 1
ATOM 686 C CA . TRP A 1 84 ? -2.147 2.190 18.418 1.00 90.38 84 TRP A CA 1
ATOM 687 C C . TRP A 1 84 ? -2.618 1.023 17.546 1.00 90.38 84 TRP A C 1
ATOM 689 O O . TRP A 1 84 ? -2.116 -0.097 17.664 1.00 90.38 84 TRP A O 1
ATOM 699 N N . GLU A 1 85 ? -3.568 1.293 16.651 1.00 90.06 85 GLU A N 1
ATOM 700 C CA . GLU A 1 85 ? -3.947 0.339 15.610 1.00 90.06 85 GLU A CA 1
ATOM 701 C C . GLU A 1 85 ? -2.783 0.155 14.623 1.00 90.06 85 GLU A C 1
ATOM 703 O O . GLU A 1 85 ? -1.979 1.064 14.411 1.00 90.06 85 GLU A O 1
ATOM 708 N N . ARG A 1 86 ? -2.687 -1.020 13.992 1.00 91.44 86 ARG A N 1
ATOM 709 C CA . ARG A 1 86 ? -1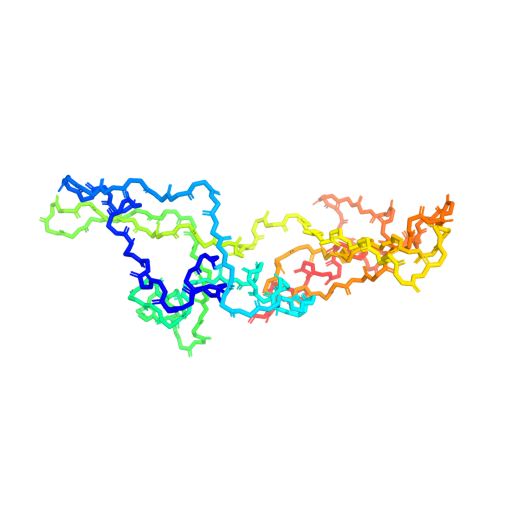.697 -1.270 12.934 1.00 91.44 86 ARG A CA 1
ATOM 710 C C . ARG A 1 86 ? -2.268 -0.791 11.591 1.00 91.44 86 ARG A C 1
ATOM 712 O O . ARG A 1 86 ? -3.194 -1.445 11.101 1.00 91.44 86 ARG A O 1
ATOM 719 N N . PRO A 1 87 ? -1.757 0.287 10.974 1.00 93.81 87 PRO A N 1
ATOM 720 C CA . PRO A 1 87 ? -2.207 0.712 9.649 1.00 93.81 87 PRO A CA 1
ATOM 721 C C . PRO A 1 87 ? -1.743 -0.259 8.556 1.00 93.81 87 PRO A C 1
ATOM 723 O O . PRO A 1 87 ? -0.964 -1.188 8.804 1.00 93.81 87 PRO A O 1
ATOM 726 N N . ILE A 1 88 ? -2.260 -0.075 7.338 1.00 94.94 88 ILE A N 1
ATOM 727 C CA . ILE A 1 88 ? -1.823 -0.862 6.178 1.00 94.94 88 ILE A CA 1
ATOM 728 C C . ILE A 1 88 ? -0.438 -0.384 5.751 1.00 94.94 88 ILE A C 1
ATOM 730 O O . ILE A 1 88 ? 0.479 -1.198 5.635 1.00 94.94 88 ILE A O 1
ATOM 734 N N . SER A 1 89 ? -0.306 0.929 5.576 1.00 95.38 89 SER A N 1
ATOM 735 C CA . SER A 1 89 ? 0.943 1.586 5.221 1.00 95.38 89 SER A CA 1
ATOM 736 C C . SER A 1 89 ? 1.793 1.825 6.461 1.00 95.38 89 SER A C 1
ATOM 738 O O . SER A 1 89 ? 1.292 2.273 7.489 1.00 95.38 89 SER A O 1
ATOM 740 N N . THR A 1 90 ? 3.076 1.476 6.387 1.00 92.69 90 THR A N 1
ATOM 741 C CA . THR A 1 90 ? 4.035 1.708 7.474 1.00 92.69 90 THR A CA 1
ATOM 742 C C . THR A 1 90 ? 5.429 1.947 6.903 1.00 92.69 90 THR A C 1
ATOM 744 O O . THR A 1 90 ? 5.800 1.286 5.928 1.00 92.69 90 THR A O 1
ATOM 747 N N . GLN A 1 91 ? 6.244 2.738 7.603 1.00 90.38 91 GLN A N 1
ATOM 748 C CA . GLN A 1 91 ? 7.677 2.927 7.310 1.00 90.38 91 GLN A CA 1
ATOM 749 C C . GLN A 1 91 ? 8.522 1.639 7.303 1.00 90.38 91 GLN A C 1
ATOM 751 O O . GLN A 1 91 ? 9.653 1.635 6.847 1.00 90.38 91 GLN A O 1
ATOM 756 N N . GLN A 1 92 ? 7.991 0.522 7.812 1.00 90.12 92 GLN A N 1
ATOM 757 C CA . GLN A 1 92 ? 8.692 -0.769 7.833 1.00 90.12 92 GLN A CA 1
ATOM 758 C C . GLN A 1 92 ? 8.490 -1.579 6.547 1.00 90.12 92 GLN A C 1
ATOM 760 O O . GLN A 1 92 ? 9.002 -2.694 6.425 1.00 90.12 92 GLN A O 1
ATOM 765 N N . THR A 1 93 ? 7.684 -1.073 5.616 1.00 93.38 93 THR A N 1
ATOM 766 C CA . THR A 1 93 ? 7.388 -1.754 4.358 1.00 93.38 93 THR A CA 1
ATOM 767 C C . THR A 1 93 ? 8.651 -1.792 3.517 1.00 93.38 93 THR A C 1
ATOM 769 O O . THR A 1 93 ? 9.071 -0.769 3.017 1.00 93.38 93 THR A O 1
ATOM 772 N N . ALA A 1 94 ? 9.261 -2.959 3.315 1.00 91.69 94 ALA A N 1
ATOM 773 C CA . ALA A 1 94 ? 10.425 -3.047 2.429 1.00 91.69 94 ALA A CA 1
ATOM 774 C C . ALA A 1 94 ? 10.036 -2.808 0.958 1.00 91.69 94 ALA A C 1
ATOM 776 O O . ALA A 1 94 ? 10.751 -2.148 0.201 1.00 91.69 94 ALA A O 1
ATOM 777 N N . PHE A 1 95 ? 8.894 -3.369 0.558 1.00 94.50 95 PHE A N 1
ATOM 778 C CA . PHE A 1 95 ? 8.297 -3.216 -0.760 1.00 94.50 95 PHE A CA 1
ATOM 779 C C . PHE A 1 95 ? 6.808 -3.569 -0.717 1.00 94.50 95 PHE A C 1
ATOM 781 O O . PHE A 1 95 ? 6.328 -4.263 0.181 1.00 94.50 95 PHE A O 1
ATOM 788 N N . SER A 1 96 ? 6.086 -3.144 -1.745 1.00 96.62 96 SER A N 1
ATOM 789 C CA . SER A 1 96 ? 4.705 -3.528 -2.014 1.00 96.62 96 SER A CA 1
ATOM 790 C C . SER A 1 96 ? 4.519 -3.757 -3.507 1.00 96.62 96 SER A C 1
ATOM 792 O O . SER A 1 96 ? 5.241 -3.197 -4.333 1.00 96.62 96 SER A O 1
ATOM 794 N N . PHE A 1 97 ? 3.549 -4.584 -3.888 1.00 97.19 97 PHE A N 1
ATOM 795 C CA . PHE A 1 97 ? 3.200 -4.718 -5.294 1.00 97.19 97 PHE A CA 1
ATOM 796 C C . PHE A 1 97 ? 1.718 -5.001 -5.503 1.00 97.19 97 PHE A C 1
ATOM 798 O O . PHE A 1 97 ? 1.055 -5.612 -4.665 1.00 97.19 97 PHE A O 1
ATOM 805 N N . ILE A 1 98 ? 1.211 -4.589 -6.663 1.00 98.06 98 ILE A N 1
ATOM 806 C CA . ILE A 1 98 ? -0.124 -4.937 -7.148 1.00 98.06 98 ILE A CA 1
ATOM 807 C C . ILE A 1 98 ? 0.043 -5.729 -8.439 1.00 98.06 98 ILE A C 1
ATOM 809 O O . ILE A 1 98 ? 0.586 -5.228 -9.424 1.00 98.06 98 ILE A O 1
ATOM 813 N N . SER A 1 99 ? -0.438 -6.970 -8.442 1.00 97.75 99 SER A N 1
ATOM 814 C CA . SER A 1 99 ? -0.523 -7.776 -9.658 1.00 97.75 99 SER A CA 1
ATOM 815 C C . SER A 1 99 ? -1.775 -7.405 -10.441 1.00 97.75 99 SER A C 1
ATOM 817 O O . SER A 1 99 ? -2.884 -7.453 -9.909 1.00 97.75 99 SER A O 1
ATOM 819 N N . GLN A 1 100 ? -1.612 -7.051 -11.711 1.00 98.00 100 GLN A N 1
ATOM 820 C CA . GLN A 1 100 ? -2.714 -6.742 -12.607 1.00 98.00 100 GLN A CA 1
ATOM 821 C C . GLN A 1 100 ? -2.650 -7.639 -13.843 1.00 98.00 100 GLN A C 1
ATOM 823 O O . GLN A 1 100 ? -1.727 -7.544 -14.648 1.00 98.00 100 GLN A O 1
ATOM 828 N N . SER A 1 101 ? -3.673 -8.477 -14.015 1.00 97.50 101 SER A N 1
ATOM 829 C CA . SER A 1 101 ? -3.874 -9.282 -15.224 1.00 97.50 101 SER A CA 1
ATOM 830 C C . SER A 1 101 ? -4.936 -8.630 -16.107 1.00 97.50 101 SER A C 1
ATOM 832 O O . SER A 1 101 ? -6.105 -8.544 -15.731 1.00 97.50 101 SER A O 1
ATOM 834 N N . ARG A 1 102 ? -4.525 -8.127 -17.272 1.00 97.25 102 ARG A N 1
ATOM 835 C CA . ARG A 1 102 ? -5.363 -7.343 -18.189 1.00 97.25 102 ARG A CA 1
ATOM 836 C C . ARG A 1 102 ? -5.848 -8.219 -19.339 1.00 97.25 102 ARG A C 1
ATOM 838 O O . ARG A 1 102 ? -5.181 -8.325 -20.362 1.00 97.25 102 ARG A O 1
ATOM 845 N N . SER A 1 103 ? -7.016 -8.836 -19.169 1.00 97.25 103 SER A N 1
ATOM 846 C CA . SER A 1 103 ? -7.601 -9.775 -20.144 1.00 97.25 103 SER A CA 1
ATOM 847 C C . SER A 1 103 ? -7.925 -9.162 -21.510 1.00 97.25 103 SER A C 1
ATOM 849 O O . SER A 1 103 ? -8.126 -9.889 -22.476 1.00 97.25 103 SER A O 1
ATOM 851 N N . TRP A 1 104 ? -7.979 -7.833 -21.605 1.00 97.62 104 TRP A N 1
ATOM 852 C CA . TRP A 1 104 ? -8.201 -7.105 -22.856 1.00 97.62 104 TRP A CA 1
ATOM 853 C C . TRP A 1 104 ? -6.920 -6.894 -23.682 1.00 97.62 104 TRP A C 1
ATOM 855 O O . TRP A 1 104 ? -6.962 -6.225 -24.712 1.00 97.62 104 TRP A O 1
ATOM 865 N N . LEU A 1 105 ? -5.778 -7.418 -23.230 1.00 97.75 105 LEU A N 1
ATOM 866 C CA . LEU A 1 105 ? -4.496 -7.367 -23.930 1.00 97.75 105 LEU A CA 1
ATOM 867 C C . LEU A 1 105 ? -3.979 -8.785 -24.225 1.00 97.75 105 LEU A C 1
ATOM 869 O O . LEU A 1 105 ? -4.350 -9.726 -23.522 1.00 97.75 105 LEU A O 1
ATOM 873 N N . PRO A 1 106 ? -3.079 -8.954 -25.215 1.00 97.31 106 PRO A N 1
ATOM 874 C CA . PRO A 1 106 ? -2.415 -10.230 -25.461 1.00 97.31 106 PRO A CA 1
ATOM 875 C C . PRO A 1 106 ? -1.683 -10.755 -24.221 1.00 97.31 106 PRO A C 1
ATOM 877 O O . PRO A 1 106 ? -1.067 -9.976 -23.491 1.00 97.31 106 PRO A O 1
ATOM 880 N N . ASN A 1 107 ? -1.666 -12.080 -24.040 1.00 95.75 107 ASN A N 1
ATOM 881 C CA . ASN A 1 107 ? -1.053 -12.743 -22.879 1.00 95.75 107 ASN A CA 1
ATOM 882 C C . ASN A 1 107 ? 0.379 -12.267 -22.587 1.00 95.75 107 ASN A C 1
ATOM 884 O O . ASN A 1 107 ? 0.731 -12.078 -21.427 1.00 95.75 107 ASN A O 1
ATOM 888 N N . ALA A 1 108 ? 1.177 -12.008 -23.630 1.00 95.75 108 ALA A N 1
ATOM 889 C CA . ALA A 1 108 ? 2.554 -11.541 -23.493 1.00 95.75 108 ALA A CA 1
ATOM 890 C C . ALA A 1 108 ? 2.683 -10.184 -22.775 1.00 95.75 108 ALA A C 1
ATOM 892 O O . ALA A 1 108 ? 3.689 -9.943 -22.131 1.00 95.75 108 ALA A O 1
ATOM 893 N N . ILE A 1 109 ? 1.686 -9.298 -22.847 1.00 96.62 109 ILE A N 1
ATOM 894 C CA . ILE A 1 109 ? 1.751 -7.948 -22.249 1.00 96.62 109 ILE A CA 1
ATOM 895 C C . ILE A 1 109 ? 0.609 -7.670 -21.262 1.00 96.62 109 ILE A C 1
ATOM 897 O O . ILE A 1 109 ? 0.525 -6.585 -20.679 1.00 96.62 109 ILE A O 1
ATOM 901 N N . GLY A 1 110 ? -0.298 -8.630 -21.076 1.00 97.06 110 GLY A N 1
ATOM 902 C CA . GLY A 1 110 ? -1.463 -8.490 -20.208 1.00 97.06 110 GLY A CA 1
ATOM 903 C C . GLY A 1 110 ? -1.102 -8.415 -18.724 1.00 97.06 110 GLY A C 1
ATOM 904 O O . GLY A 1 110 ? -1.778 -7.704 -17.982 1.00 97.06 110 GLY A O 1
ATOM 905 N N . GLY A 1 111 ? -0.032 -9.094 -18.302 1.00 98.06 111 GLY A N 1
ATOM 906 C CA . GLY A 1 111 ? 0.439 -9.117 -16.915 1.00 98.06 111 GLY A CA 1
ATOM 907 C C . GLY A 1 111 ? 1.392 -7.968 -16.576 1.00 98.06 111 GLY A C 1
ATOM 908 O O . GLY A 1 111 ? 2.393 -7.762 -17.266 1.00 98.06 111 GLY A O 1
ATOM 909 N N . VAL A 1 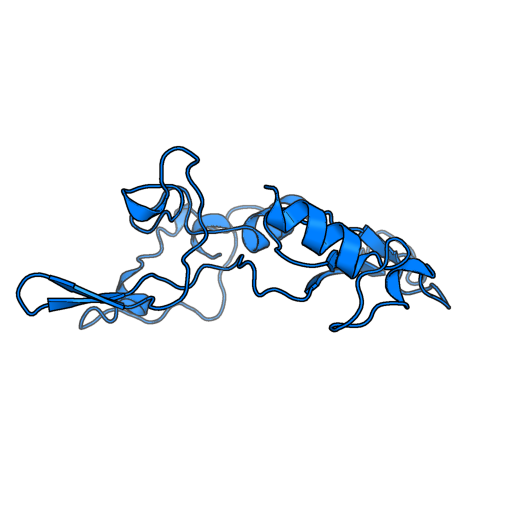112 ? 1.093 -7.244 -15.494 1.00 98.19 112 VAL A N 1
ATOM 910 C CA . VAL A 1 112 ? 1.948 -6.187 -14.934 1.00 98.19 112 VAL A CA 1
ATOM 911 C C . VAL A 1 112 ? 1.997 -6.307 -13.413 1.00 98.19 112 VAL A C 1
ATOM 913 O O . VAL A 1 112 ? 0.955 -6.398 -12.762 1.00 98.19 112 VAL A O 1
ATOM 916 N N . TYR A 1 113 ? 3.199 -6.243 -12.846 1.00 97.56 113 TYR A N 1
ATOM 917 C CA . TYR A 1 113 ? 3.415 -5.958 -11.434 1.00 97.56 113 TYR A CA 1
ATOM 918 C C . TYR A 1 113 ? 3.689 -4.473 -11.249 1.00 97.56 113 TYR A C 1
ATOM 920 O O . TYR A 1 113 ? 4.721 -3.960 -11.663 1.00 97.56 113 TYR A O 1
ATOM 928 N N . TRP A 1 114 ? 2.765 -3.776 -10.605 1.00 98.19 114 TRP A N 1
ATOM 929 C CA . TRP A 1 114 ? 2.981 -2.413 -10.142 1.00 98.19 114 TRP A CA 1
ATOM 930 C C . TRP A 1 114 ? 3.777 -2.483 -8.847 1.00 98.19 114 TRP A C 1
ATOM 932 O O . TRP A 1 114 ? 3.207 -2.815 -7.813 1.00 98.19 114 TRP A O 1
ATOM 942 N N . TYR A 1 115 ? 5.081 -2.242 -8.918 1.00 97.56 115 TYR A N 1
ATOM 943 C CA . TYR A 1 115 ? 6.026 -2.460 -7.827 1.00 97.56 115 TYR A CA 1
ATOM 944 C C . TYR A 1 115 ? 6.404 -1.139 -7.154 1.00 97.56 115 TYR A C 1
ATOM 946 O O . TYR A 1 115 ? 6.774 -0.187 -7.836 1.00 97.56 115 TYR A O 1
ATOM 954 N N . GLY A 1 116 ? 6.310 -1.070 -5.830 1.00 96.12 116 GLY A N 1
ATOM 955 C CA . GLY A 1 116 ? 6.700 0.084 -5.024 1.00 96.12 116 GLY A CA 1
ATOM 956 C C . GLY A 1 116 ? 7.757 -0.312 -4.001 1.00 96.12 116 GLY A C 1
ATOM 957 O O . GLY A 1 116 ? 7.601 -1.318 -3.308 1.00 96.12 116 GLY A O 1
ATOM 958 N N . TRP A 1 117 ? 8.824 0.475 -3.907 1.00 94.94 117 TRP A N 1
ATOM 959 C CA . TRP A 1 117 ? 9.821 0.346 -2.846 1.00 94.94 117 TRP A CA 1
ATOM 960 C C . TRP A 1 117 ? 9.414 1.156 -1.626 1.00 94.94 117 TRP A C 1
ATOM 962 O O . TRP A 1 117 ? 8.846 2.238 -1.778 1.00 94.94 117 TRP A O 1
ATOM 972 N N . ASP A 1 118 ? 9.795 0.654 -0.459 1.00 94.19 118 ASP A N 1
ATOM 973 C CA . ASP A 1 118 ? 9.639 1.338 0.819 1.00 94.19 118 ASP A CA 1
ATOM 974 C C . ASP A 1 118 ? 8.169 1.640 1.207 1.00 94.19 118 ASP A C 1
ATOM 976 O O . ASP A 1 118 ? 7.244 0.974 0.718 1.00 94.19 118 ASP A O 1
ATOM 980 N N . ASP A 1 119 ? 7.943 2.603 2.108 1.00 94.75 119 ASP A N 1
ATOM 981 C CA . ASP A 1 119 ? 6.632 3.006 2.612 1.00 94.75 119 ASP A CA 1
ATOM 982 C C . ASP A 1 119 ? 5.630 3.250 1.475 1.00 94.75 119 ASP A C 1
ATOM 984 O O . ASP A 1 119 ? 5.788 4.120 0.612 1.00 94.75 119 ASP A O 1
ATOM 988 N N . THR A 1 120 ? 4.538 2.487 1.492 1.00 95.62 120 THR A N 1
ATOM 989 C CA . THR A 1 120 ? 3.472 2.579 0.496 1.00 95.62 120 THR A CA 1
ATOM 990 C C . THR A 1 120 ? 2.887 3.983 0.386 1.00 95.62 120 THR A C 1
ATOM 992 O O . THR A 1 120 ? 2.446 4.355 -0.703 1.00 95.62 120 THR A O 1
ATOM 995 N N . TYR A 1 121 ? 2.906 4.777 1.461 1.00 94.69 121 TYR A N 1
ATOM 996 C CA . TYR A 1 121 ? 2.354 6.129 1.492 1.00 94.69 121 TYR A CA 1
ATOM 997 C C . TYR A 1 121 ? 3.104 7.097 0.578 1.00 94.69 121 TYR A C 1
ATOM 999 O O . TYR A 1 121 ? 2.466 7.884 -0.126 1.00 94.69 121 TYR A O 1
ATOM 1007 N N . THR A 1 122 ? 4.431 6.998 0.528 1.00 93.56 122 THR A N 1
ATOM 1008 C CA . THR A 1 122 ? 5.316 7.885 -0.243 1.00 93.56 122 THR A CA 1
ATOM 1009 C C . THR A 1 122 ? 5.830 7.233 -1.525 1.00 93.56 122 THR A C 1
ATOM 1011 O O . THR A 1 122 ? 6.299 7.934 -2.421 1.00 93.56 122 THR A O 1
ATOM 1014 N N . THR A 1 123 ? 5.691 5.910 -1.666 1.00 94.94 123 THR A N 1
ATOM 1015 C CA . THR A 1 123 ? 6.172 5.184 -2.844 1.00 94.94 123 THR A CA 1
ATOM 1016 C C . THR A 1 123 ? 5.496 5.633 -4.142 1.00 94.94 123 THR A C 1
ATOM 1018 O O . THR A 1 123 ? 4.397 6.194 -4.163 1.00 94.94 123 THR A O 1
ATOM 1021 N N . CYS A 1 124 ? 6.118 5.285 -5.259 1.00 93.94 124 CYS A N 1
ATOM 1022 C CA . CYS A 1 124 ? 5.620 5.448 -6.614 1.00 93.94 124 CYS A CA 1
ATOM 1023 C C . CYS A 1 124 ? 5.627 4.065 -7.252 1.00 93.94 124 CYS A C 1
ATOM 1025 O O . CYS A 1 124 ? 6.682 3.454 -7.409 1.00 93.94 124 CYS A O 1
ATOM 1027 N N . TYR A 1 125 ? 4.449 3.567 -7.620 1.00 97.31 125 TYR A N 1
ATOM 1028 C CA . TYR A 1 125 ? 4.335 2.243 -8.214 1.00 97.31 125 TYR A CA 1
ATOM 1029 C C . TYR A 1 125 ? 4.853 2.241 -9.657 1.00 97.31 125 TYR A C 1
ATOM 1031 O O . TYR A 1 125 ? 4.285 2.895 -10.533 1.00 97.31 125 TYR A O 1
ATOM 1039 N N . VAL A 1 126 ? 5.902 1.462 -9.906 1.00 96.88 126 VAL A N 1
ATOM 1040 C CA . VAL A 1 126 ? 6.539 1.290 -11.213 1.00 96.88 126 VAL A CA 1
ATOM 1041 C C . VAL A 1 126 ? 5.974 0.047 -11.907 1.00 96.88 126 VAL A C 1
ATOM 1043 O O . VAL A 1 126 ? 5.969 -1.030 -11.310 1.00 96.88 126 VAL A O 1
ATOM 1046 N N . PRO A 1 127 ? 5.489 0.147 -13.157 1.00 97.12 127 PRO A N 1
ATOM 1047 C CA . PRO A 1 127 ? 4.957 -1.002 -13.880 1.00 97.12 127 PRO A CA 1
ATOM 1048 C C . PRO A 1 127 ? 6.083 -1.895 -14.415 1.00 97.12 127 PRO A C 1
ATOM 1050 O O . PRO A 1 127 ? 6.785 -1.537 -15.359 1.00 97.12 127 PRO A O 1
ATOM 1053 N N . LEU A 1 128 ? 6.205 -3.094 -13.859 1.00 97.50 128 LEU A N 1
ATOM 1054 C CA . LEU A 1 128 ? 7.075 -4.157 -14.348 1.00 97.50 128 LEU A CA 1
ATOM 1055 C C . LEU A 1 128 ? 6.233 -5.164 -15.134 1.00 97.50 128 LEU A C 1
ATOM 1057 O O . LEU A 1 128 ? 5.396 -5.875 -14.574 1.00 97.50 128 LEU A O 1
ATOM 1061 N N . TYR A 1 129 ? 6.421 -5.209 -16.450 1.00 97.38 129 TYR A N 1
ATOM 1062 C CA . TYR A 1 129 ? 5.734 -6.177 -17.305 1.00 97.38 129 TYR A CA 1
ATOM 1063 C C . TYR A 1 129 ? 6.244 -7.589 -17.029 1.00 97.38 129 TYR A C 1
ATOM 1065 O O . TYR A 1 129 ? 7.448 -7.807 -16.945 1.00 97.38 129 TYR A O 1
ATOM 1073 N N . CYS A 1 130 ? 5.346 -8.571 -16.953 1.00 95.75 130 CYS A N 1
ATOM 1074 C CA . CYS A 1 130 ? 5.736 -9.949 -16.638 1.00 95.75 130 CYS A CA 1
ATOM 1075 C C . CYS A 1 130 ? 6.557 -10.640 -17.747 1.00 95.75 130 CYS A C 1
ATOM 1077 O O . CYS A 1 130 ? 7.070 -11.729 -17.519 1.00 95.75 130 CYS A O 1
ATOM 1079 N N . CYS A 1 131 ? 6.673 -10.039 -18.936 1.00 96.25 131 CYS A N 1
ATOM 1080 C CA . CYS A 1 131 ? 7.434 -10.571 -20.071 1.00 96.25 131 CYS A CA 1
ATOM 1081 C C . CYS A 1 131 ? 8.871 -10.046 -20.186 1.00 96.25 131 CYS A C 1
ATOM 1083 O O . CYS A 1 131 ? 9.542 -10.343 -21.174 1.00 96.25 131 CYS A O 1
ATOM 1085 N N . ILE A 1 132 ? 9.329 -9.211 -19.252 1.00 96.62 132 ILE A N 1
ATOM 1086 C CA . ILE A 1 132 ? 10.721 -8.754 -19.248 1.00 96.62 132 ILE A CA 1
ATOM 1087 C C . ILE A 1 132 ? 11.641 -9.909 -18.838 1.00 96.62 132 ILE A C 1
ATOM 1089 O O . ILE A 1 132 ? 11.299 -10.696 -17.960 1.00 96.62 132 ILE A O 1
ATOM 1093 N N . ASN A 1 133 ? 12.813 -10.000 -19.468 1.00 97.31 133 ASN A N 1
ATOM 1094 C CA . ASN A 1 133 ? 13.824 -11.009 -19.126 1.00 97.31 133 ASN A CA 1
ATOM 1095 C C . ASN A 1 133 ? 14.823 -10.515 -18.070 1.00 97.31 133 ASN A C 1
ATOM 1097 O O . ASN A 1 133 ? 15.598 -11.309 -17.548 1.00 97.31 133 ASN A O 1
ATOM 1101 N N . ASP A 1 134 ? 14.820 -9.214 -17.781 1.00 97.25 134 ASP A N 1
ATOM 1102 C CA . ASP A 1 134 ? 15.691 -8.588 -16.792 1.00 97.25 134 ASP A CA 1
ATOM 1103 C C . ASP A 1 134 ? 14.991 -7.370 -16.174 1.00 97.25 134 ASP A C 1
ATOM 1105 O O . ASP A 1 134 ? 14.083 -6.781 -16.775 1.00 97.25 134 ASP A O 1
ATOM 1109 N N . LEU A 1 135 ? 15.406 -7.004 -14.967 1.00 96.75 135 LEU A N 1
ATOM 1110 C CA . LEU A 1 135 ? 14.931 -5.829 -14.249 1.00 96.75 135 LEU A CA 1
ATOM 1111 C C . LEU A 1 135 ? 15.815 -4.612 -14.561 1.00 96.75 135 LEU A C 1
ATOM 1113 O O . LEU A 1 135 ? 16.989 -4.754 -14.904 1.00 96.75 135 LEU A O 1
ATOM 1117 N N . PRO A 1 136 ? 15.299 -3.381 -14.392 1.00 94.94 136 PRO A N 1
ATOM 1118 C CA . PRO A 1 136 ? 16.155 -2.203 -14.395 1.00 94.94 136 PRO A CA 1
ATOM 1119 C C . PRO A 1 136 ? 17.269 -2.362 -13.355 1.00 94.94 136 PRO A C 1
ATOM 1121 O O . PRO A 1 136 ? 16.993 -2.728 -12.214 1.00 94.94 136 PRO A O 1
ATOM 1124 N N . LYS A 1 137 ? 18.516 -2.036 -13.715 1.00 96.69 137 LYS A N 1
ATOM 1125 C CA . LYS A 1 137 ? 19.685 -2.210 -12.831 1.00 96.69 137 LYS A CA 1
ATOM 1126 C C . LYS A 1 137 ? 19.497 -1.584 -11.442 1.00 96.69 137 LYS A C 1
ATOM 1128 O O . LYS A 1 137 ? 19.955 -2.136 -10.451 1.00 96.69 137 LYS A O 1
ATOM 1133 N N . SER A 1 138 ? 18.789 -0.460 -11.344 1.00 96.44 138 SER A N 1
ATOM 1134 C CA . SER A 1 138 ? 18.523 0.193 -10.057 1.00 96.44 138 SER A CA 1
ATOM 1135 C C . SER A 1 138 ? 17.629 -0.619 -9.110 1.00 96.44 138 SER A C 1
ATOM 1137 O O . SER A 1 138 ? 17.648 -0.388 -7.906 1.00 96.44 138 SER A O 1
ATOM 1139 N N . PHE A 1 139 ? 16.868 -1.588 -9.624 1.00 95.75 139 PHE A N 1
ATOM 1140 C CA . PHE A 1 139 ? 16.011 -2.496 -8.853 1.00 95.75 139 PHE A CA 1
ATOM 1141 C C . PHE A 1 139 ? 16.737 -3.789 -8.454 1.00 95.75 139 PHE A C 1
ATOM 1143 O O . PHE A 1 139 ? 16.176 -4.592 -7.714 1.00 95.75 139 PHE A O 1
ATOM 1150 N N . THR A 1 140 ? 17.962 -4.007 -8.939 1.00 95.44 140 THR A N 1
ATOM 1151 C CA . THR A 1 140 ? 18.748 -5.225 -8.678 1.00 95.44 140 THR A CA 1
ATOM 1152 C C . THR A 1 140 ? 19.942 -4.981 -7.761 1.00 95.44 140 THR A C 1
ATOM 1154 O O . THR A 1 140 ? 20.651 -5.920 -7.406 1.00 95.44 140 THR A O 1
ATOM 1157 N N . VAL A 1 141 ? 20.164 -3.729 -7.356 1.00 95.12 141 VAL A N 1
ATOM 1158 C CA . VAL A 1 141 ? 21.269 -3.324 -6.487 1.00 95.12 141 VAL A CA 1
ATOM 1159 C C . VAL A 1 141 ? 20.744 -2.690 -5.204 1.00 95.12 141 VAL A C 1
ATOM 1161 O O . VAL A 1 141 ? 19.752 -1.961 -5.205 1.00 95.12 141 VAL A O 1
ATOM 1164 N N . GLY A 1 142 ? 21.432 -2.948 -4.099 1.00 91.62 142 GLY A N 1
ATOM 1165 C CA . GLY A 1 142 ? 21.097 -2.428 -2.780 1.00 91.62 142 GLY A CA 1
ATOM 1166 C C . GLY A 1 142 ? 21.824 -3.215 -1.698 1.00 91.62 142 GLY A C 1
ATOM 1167 O O . GLY A 1 142 ? 22.061 -4.410 -1.848 1.00 91.62 142 GLY A O 1
ATOM 1168 N N . ASP A 1 143 ? 22.195 -2.532 -0.623 1.00 93.06 143 ASP A N 1
ATOM 1169 C CA . ASP A 1 143 ? 22.828 -3.122 0.555 1.00 93.06 143 ASP A CA 1
ATOM 1170 C C . ASP A 1 143 ? 22.274 -2.400 1.781 1.00 93.06 143 ASP A C 1
ATOM 1172 O O . ASP A 1 143 ? 22.343 -1.176 1.838 1.00 93.06 143 ASP A O 1
ATOM 1176 N N . LEU A 1 144 ? 21.740 -3.140 2.753 1.00 91.19 144 LEU A N 1
ATOM 1177 C CA . LEU A 1 144 ? 21.138 -2.580 3.967 1.00 91.19 144 LEU A CA 1
ATOM 1178 C C . LEU A 1 144 ? 22.118 -1.7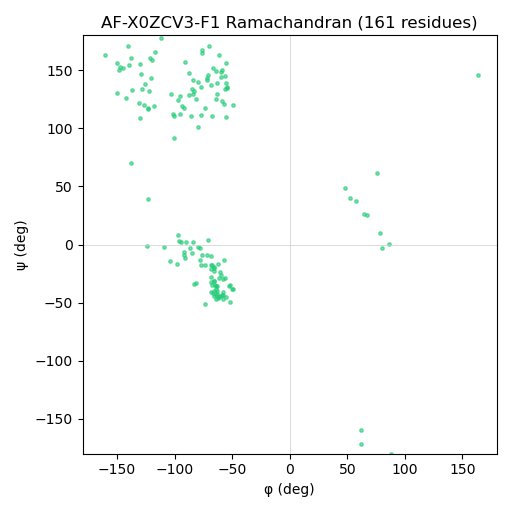40 4.803 1.00 91.19 144 LEU A C 1
ATOM 1180 O O . LEU A 1 144 ? 21.690 -0.869 5.554 1.00 91.19 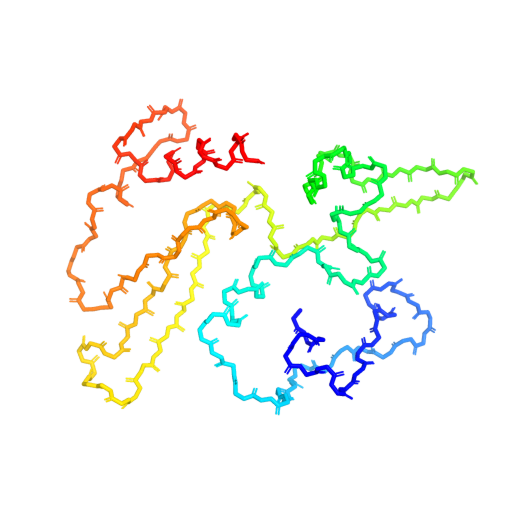144 LEU A O 1
ATOM 1184 N N . GLN A 1 145 ? 23.420 -2.007 4.703 1.00 95.25 145 GLN A N 1
ATOM 1185 C CA . GLN A 1 145 ? 24.462 -1.352 5.494 1.00 95.25 145 GLN A CA 1
ATOM 1186 C C . GLN A 1 145 ? 25.142 -0.202 4.749 1.00 95.25 145 GLN A C 1
ATOM 1188 O O . GLN A 1 145 ? 25.808 0.624 5.375 1.00 95.25 145 GLN A O 1
ATOM 1193 N N . LYS A 1 146 ? 24.994 -0.133 3.420 1.00 96.06 146 LYS A N 1
ATOM 1194 C CA . LYS A 1 146 ? 25.681 0.854 2.587 1.00 96.06 146 LYS A CA 1
ATOM 1195 C C . LYS A 1 146 ? 24.711 1.569 1.660 1.00 96.06 146 LYS A C 1
ATOM 1197 O O . LYS A 1 146 ? 24.268 1.019 0.653 1.00 96.06 146 LYS A O 1
ATOM 1202 N N . PHE A 1 147 ? 24.476 2.840 1.972 1.00 96.00 147 PHE A N 1
ATOM 1203 C CA . PHE A 1 147 ? 23.718 3.751 1.125 1.00 96.00 147 PHE A CA 1
ATOM 1204 C C . PHE A 1 147 ? 24.303 3.846 -0.297 1.00 96.00 147 PHE A C 1
ATOM 1206 O O . PHE A 1 147 ? 25.524 3.909 -0.475 1.00 96.00 147 PHE A O 1
ATOM 1213 N N . SER A 1 148 ? 23.4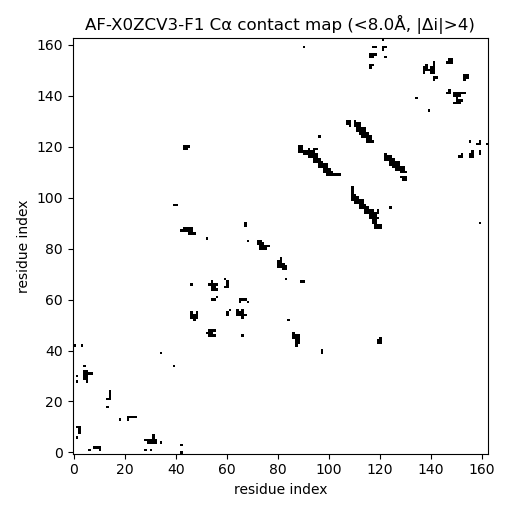28 3.881 -1.307 1.00 96.94 148 SER A N 1
ATOM 1214 C CA . SER A 1 148 ? 23.805 4.044 -2.715 1.00 96.94 148 SER A CA 1
ATOM 1215 C C . SER A 1 148 ? 22.717 4.754 -3.517 1.00 96.94 148 SER A C 1
ATOM 1217 O O . SER A 1 148 ? 21.570 4.313 -3.525 1.00 96.94 148 SER A O 1
ATOM 1219 N N . TRP A 1 149 ? 23.101 5.786 -4.272 1.00 97.00 149 TRP A N 1
ATOM 1220 C CA . TRP A 1 149 ? 22.216 6.467 -5.226 1.00 97.00 149 TRP A CA 1
ATOM 1221 C C . TRP A 1 149 ? 21.840 5.601 -6.437 1.00 97.00 149 TRP A C 1
ATOM 1223 O O . TRP A 1 149 ? 20.848 5.885 -7.101 1.00 97.00 149 TRP A O 1
ATOM 1233 N N . ASP A 1 150 ? 22.591 4.528 -6.705 1.00 97.50 150 ASP A N 1
ATOM 1234 C CA . ASP A 1 150 ? 22.279 3.589 -7.789 1.00 97.50 150 ASP A CA 1
ATOM 1235 C C . ASP A 1 150 ? 21.137 2.630 -7.419 1.00 97.50 150 ASP A C 1
ATOM 1237 O O . ASP A 1 150 ? 20.556 1.995 -8.298 1.00 97.50 150 ASP A O 1
ATOM 1241 N N . SER A 1 151 ? 20.818 2.498 -6.126 1.00 97.25 151 SER A N 1
ATOM 1242 C CA . SER A 1 151 ? 19.758 1.622 -5.632 1.00 97.25 151 SER A CA 1
ATOM 1243 C C . SER A 1 151 ? 18.446 2.383 -5.536 1.00 97.25 151 SER A C 1
ATOM 1245 O O . SER A 1 151 ? 18.310 3.308 -4.736 1.00 97.25 151 SER A O 1
ATOM 1247 N N . ALA A 1 152 ? 17.448 1.948 -6.307 1.00 96.12 152 ALA A N 1
ATOM 1248 C CA . ALA A 1 152 ? 16.100 2.491 -6.214 1.00 96.12 152 ALA A CA 1
ATOM 1249 C C . ALA A 1 152 ? 15.589 2.380 -4.774 1.00 96.12 152 ALA A C 1
ATOM 1251 O O . ALA A 1 152 ? 15.118 3.370 -4.228 1.00 96.12 152 ALA A O 1
ATOM 1252 N N . TRP A 1 153 ? 15.773 1.227 -4.123 1.00 95.38 153 TRP A N 1
ATOM 1253 C CA . TRP A 1 153 ? 15.376 1.037 -2.729 1.00 95.38 153 TRP A CA 1
ATOM 1254 C C . TRP A 1 153 ? 15.926 2.143 -1.811 1.00 95.38 153 TRP A C 1
ATOM 1256 O O . TRP A 1 153 ? 15.141 2.787 -1.117 1.00 95.38 153 TRP A O 1
ATOM 1266 N N . TRP A 1 154 ? 17.224 2.462 -1.876 1.00 96.25 154 TRP A N 1
ATOM 1267 C CA . TRP A 1 154 ? 17.804 3.546 -1.071 1.00 96.25 154 TRP A CA 1
ATOM 1268 C C . TRP A 1 154 ? 17.264 4.934 -1.411 1.00 96.25 154 TRP A C 1
ATOM 1270 O O . TRP A 1 154 ? 17.054 5.737 -0.505 1.00 96.25 154 TRP A O 1
ATOM 1280 N N . VAL A 1 155 ? 17.025 5.224 -2.691 1.00 95.69 155 VAL A N 1
ATOM 1281 C CA . VAL A 1 155 ? 16.441 6.507 -3.113 1.00 95.69 155 VAL A CA 1
ATOM 1282 C C . VAL A 1 155 ? 15.022 6.663 -2.563 1.00 95.69 155 VAL A C 1
ATOM 1284 O O . VAL A 1 155 ? 14.688 7.722 -2.037 1.00 95.69 155 VAL A O 1
ATOM 1287 N N . PHE A 1 156 ? 14.208 5.607 -2.624 1.00 95.81 156 PHE A N 1
ATOM 1288 C CA . PHE A 1 156 ? 12.864 5.600 -2.043 1.00 95.81 156 PHE A CA 1
ATOM 1289 C C . PHE A 1 156 ? 12.905 5.787 -0.519 1.00 95.81 156 PHE A C 1
ATOM 1291 O O . PHE A 1 156 ? 12.214 6.669 -0.016 1.00 95.81 156 PHE A O 1
ATOM 1298 N N . ASN A 1 157 ? 13.791 5.069 0.183 1.00 94.25 157 ASN A N 1
ATOM 1299 C CA . ASN A 1 157 ? 14.000 5.222 1.632 1.00 94.25 157 ASN A CA 1
ATOM 1300 C C . ASN A 1 157 ? 14.419 6.643 2.016 1.00 94.25 157 ASN A C 1
ATOM 1302 O O . ASN A 1 157 ? 13.924 7.211 2.988 1.00 94.25 157 ASN A O 1
ATOM 1306 N N . PHE A 1 158 ? 15.334 7.240 1.250 1.00 94.81 158 PHE A N 1
ATOM 1307 C CA . PHE A 1 158 ? 15.783 8.605 1.499 1.00 94.81 158 PHE A CA 1
ATOM 1308 C C . PHE A 1 158 ? 14.628 9.606 1.379 1.00 94.81 158 PHE A C 1
ATOM 1310 O O . PHE A 1 158 ? 14.469 10.456 2.251 1.00 94.81 158 PHE A O 1
ATOM 1317 N N . VAL A 1 159 ? 13.806 9.484 0.330 1.00 92.88 159 VAL A N 1
ATOM 1318 C CA . VAL A 1 159 ? 12.639 10.355 0.123 1.00 92.88 159 VAL A CA 1
ATOM 1319 C C . VAL A 1 159 ? 11.576 10.136 1.201 1.00 92.88 159 VAL A C 1
ATOM 1321 O O . VAL A 1 159 ? 11.020 11.108 1.700 1.00 92.88 159 VAL A O 1
ATOM 1324 N N . ALA A 1 160 ? 11.304 8.892 1.596 1.00 92.00 160 ALA A N 1
ATOM 1325 C CA . ALA A 1 160 ? 10.332 8.606 2.646 1.00 92.00 160 ALA A CA 1
ATOM 1326 C C . ALA A 1 160 ? 10.764 9.156 4.014 1.00 92.00 160 ALA A C 1
ATOM 1328 O O . ALA A 1 160 ? 9.924 9.617 4.775 1.00 92.00 160 ALA A O 1
ATOM 1329 N N . ASN A 1 161 ? 12.065 9.159 4.313 1.00 90.12 161 ASN A N 1
ATOM 1330 C CA . ASN A 1 161 ? 12.598 9.681 5.573 1.00 90.12 161 ASN A CA 1
ATOM 1331 C C . ASN A 1 161 ? 12.460 11.213 5.707 1.00 90.12 161 ASN A C 1
ATOM 1333 O O . ASN A 1 161 ? 12.381 11.731 6.817 1.00 90.12 161 ASN A O 1
ATOM 1337 N N . ILE A 1 162 ? 12.445 11.953 4.593 1.00 88.06 162 ILE A N 1
ATOM 1338 C CA . ILE A 1 162 ? 12.302 13.421 4.607 1.00 88.06 162 ILE A CA 1
ATOM 1339 C C . ILE A 1 162 ? 10.846 13.905 4.506 1.00 88.06 162 ILE A C 1
ATOM 1341 O O . ILE A 1 162 ? 10.616 15.110 4.619 1.00 88.06 162 ILE A O 1
ATOM 1345 N N . ALA A 1 163 ? 9.901 13.001 4.233 1.00 81.38 163 ALA A N 1
ATOM 1346 C CA . ALA A 1 163 ? 8.486 13.294 3.993 1.00 81.38 163 ALA A CA 1
ATOM 1347 C C . ALA A 1 163 ? 7.656 13.267 5.286 1.00 81.38 163 ALA A C 1
ATOM 1349 O O . ALA A 1 163 ? 6.739 14.113 5.392 1.00 81.38 163 ALA A O 1
#

Foldseek 3Di:
DCCLQAVVVVDDCCVVVVNPPDDDDDPDDHGPDDDDPVSVLVQLQDLPPPDPLRLLDDVQCPPVSNSADDPPQWDDDPNDIDGRDDTSWYQVDQKDWDWAQQPVDPPLFRIWIQIWGGTSNQTGGDTDGPNDPDDDQLCVDDDPVDADPSHPNNVSNVRVVVD